Protein AF-A0A258V305-F1 (afdb_monomer_lite)

Sequence (104 aa):
MRKNSRLPNLHNFGIHLRIILIVNLFALMTAVLYSQQFSQLFRRFTELSTAVQPILIVSLLCLYGIYPWLNRLEYRLSLLVIVGIEMGITYLAFTTLSPYFSPD

Structure (mmCIF, N/CA/C/O backbone):
data_AF-A0A258V305-F1
#
_entry.id   AF-A0A258V305-F1
#
loop_
_atom_site.group_PDB
_atom_site.id
_atom_site.type_symbol
_atom_site.label_atom_id
_atom_site.label_alt_id
_atom_site.label_comp_id
_atom_site.label_asym_id
_atom_site.label_entity_id
_atom_site.label_seq_id
_atom_site.pdbx_PDB_ins_code
_atom_site.Cartn_x
_atom_site.Cartn_y
_atom_site.Cartn_z
_atom_site.occupancy
_atom_site.B_iso_or_equiv
_atom_site.auth_seq_id
_atom_site.auth_comp_id
_atom_site.auth_asym_id
_atom_site.auth_atom_id
_atom_site.pdbx_PDB_model_num
ATOM 1 N N . MET A 1 1 ? 5.183 20.562 -27.459 1.00 44.69 1 MET A N 1
ATOM 2 C CA . MET A 1 1 ? 4.278 19.941 -26.461 1.00 44.69 1 MET A CA 1
ATOM 3 C C . MET A 1 1 ? 5.119 19.096 -25.506 1.00 44.69 1 MET A C 1
ATOM 5 O O . MET A 1 1 ? 5.703 18.113 -25.946 1.00 44.69 1 MET A O 1
ATOM 9 N N . ARG A 1 2 ? 5.282 19.506 -24.238 1.00 41.03 2 ARG A N 1
ATOM 10 C CA . ARG A 1 2 ? 6.044 18.735 -23.236 1.00 41.03 2 ARG A CA 1
ATOM 11 C C . ARG A 1 2 ? 5.324 17.402 -22.993 1.00 41.03 2 ARG A C 1
ATOM 13 O O . ARG A 1 2 ? 4.260 17.391 -22.383 1.00 41.03 2 ARG A O 1
ATOM 20 N N . LYS A 1 3 ? 5.880 16.285 -23.479 1.00 46.75 3 LYS A N 1
ATOM 21 C CA . LYS A 1 3 ? 5.441 14.933 -23.096 1.00 46.75 3 LYS A CA 1
ATOM 22 C C . LYS A 1 3 ? 5.805 14.718 -21.623 1.00 46.75 3 LYS A C 1
ATOM 24 O O . LYS A 1 3 ? 6.865 14.193 -21.306 1.00 46.75 3 LYS A O 1
ATOM 29 N N . ASN A 1 4 ? 4.925 15.165 -20.732 1.00 49.84 4 ASN A N 1
ATOM 30 C CA . ASN A 1 4 ? 5.039 14.985 -19.284 1.00 49.84 4 ASN A CA 1
ATOM 31 C C . ASN A 1 4 ? 4.609 13.580 -18.817 1.00 49.84 4 ASN A C 1
ATOM 33 O O . ASN A 1 4 ? 4.486 13.351 -17.621 1.00 49.84 4 ASN A O 1
ATOM 37 N N . SER A 1 5 ? 4.421 12.620 -19.727 1.00 54.56 5 SER A N 1
ATOM 38 C CA . SER A 1 5 ? 4.070 11.225 -19.411 1.00 54.56 5 SER A CA 1
ATOM 39 C C . SER A 1 5 ? 5.265 10.404 -18.905 1.00 54.56 5 SER A C 1
ATOM 41 O O . SER A 1 5 ? 5.419 9.240 -19.265 1.00 54.56 5 SER A O 1
ATOM 43 N N . ARG A 1 6 ? 6.147 11.012 -18.106 1.00 59.19 6 ARG A N 1
ATOM 44 C CA . ARG A 1 6 ? 7.150 10.265 -17.344 1.00 59.19 6 ARG A CA 1
ATOM 45 C C . ARG A 1 6 ? 6.482 9.799 -16.061 1.00 59.19 6 ARG A C 1
ATOM 47 O O . ARG A 1 6 ? 5.802 10.588 -15.406 1.00 59.19 6 ARG A O 1
ATOM 54 N N . LEU A 1 7 ? 6.648 8.520 -15.738 1.00 59.78 7 LEU A N 1
ATOM 55 C CA . LEU A 1 7 ? 6.152 7.969 -14.483 1.00 59.78 7 LEU A CA 1
ATOM 56 C C . LEU A 1 7 ? 6.684 8.821 -13.320 1.00 59.78 7 LEU A C 1
ATOM 58 O O . LEU A 1 7 ? 7.853 9.227 -13.356 1.00 59.78 7 LEU A O 1
ATOM 62 N N . PRO A 1 8 ? 5.840 9.140 -12.323 1.00 59.75 8 PRO A N 1
ATOM 63 C CA . PRO A 1 8 ? 6.298 9.828 -11.127 1.00 59.75 8 PRO A CA 1
ATOM 64 C C . PRO A 1 8 ? 7.461 9.049 -10.518 1.00 59.75 8 PRO A C 1
ATOM 66 O O . PRO A 1 8 ? 7.434 7.821 -10.487 1.00 59.75 8 PRO A O 1
ATOM 69 N N . ASN A 1 9 ? 8.499 9.761 -10.073 1.00 65.19 9 ASN A N 1
ATOM 70 C CA . ASN A 1 9 ? 9.704 9.105 -9.598 1.00 65.19 9 ASN A CA 1
ATOM 71 C C . ASN A 1 9 ? 9.448 8.413 -8.260 1.00 65.19 9 ASN A C 1
ATOM 73 O O . ASN A 1 9 ? 9.547 9.057 -7.220 1.00 65.19 9 ASN A O 1
ATOM 77 N N . LEU A 1 10 ? 9.128 7.117 -8.292 1.00 64.62 10 LEU A N 1
ATOM 78 C CA . LEU A 1 10 ? 8.832 6.312 -7.105 1.00 64.62 10 LEU A CA 1
ATOM 79 C C . LEU A 1 10 ? 10.071 6.090 -6.235 1.00 64.62 10 LEU A C 1
ATOM 81 O O . LEU A 1 10 ? 9.957 5.444 -5.218 1.00 64.62 10 LEU A O 1
ATOM 85 N N . HIS A 1 11 ? 11.239 6.635 -6.583 1.00 66.00 11 HIS A N 1
ATOM 86 C CA . HIS A 1 11 ? 12.397 6.728 -5.691 1.00 66.00 11 HIS A CA 1
ATOM 87 C C . HIS A 1 11 ? 12.328 7.979 -4.788 1.00 66.00 11 HIS A C 1
ATOM 89 O O . HIS A 1 11 ? 13.077 8.112 -3.825 1.00 66.00 11 HIS A O 1
ATOM 95 N N . ASN A 1 12 ? 11.438 8.932 -5.089 1.00 72.25 12 ASN A N 1
ATOM 96 C CA . ASN A 1 12 ? 11.265 10.145 -4.301 1.00 72.25 12 ASN A CA 1
ATOM 97 C C . ASN A 1 12 ? 10.505 9.818 -3.008 1.00 72.25 12 ASN A C 1
ATOM 99 O O . ASN A 1 12 ? 9.311 9.508 -3.025 1.00 72.25 12 ASN A O 1
ATOM 103 N N . PHE A 1 13 ? 11.186 9.938 -1.870 1.00 68.12 13 PHE A N 1
ATOM 104 C CA . PHE A 1 13 ? 10.589 9.768 -0.543 1.00 68.12 13 PHE A CA 1
ATOM 105 C C . PHE A 1 13 ? 9.357 10.661 -0.313 1.00 68.12 13 PHE A C 1
ATOM 107 O O . PHE A 1 13 ? 8.422 10.250 0.366 1.00 68.12 13 PHE A O 1
ATOM 114 N N . GLY A 1 14 ? 9.283 11.834 -0.950 1.00 76.94 14 GLY A N 1
ATOM 115 C CA . GLY A 1 14 ? 8.107 12.705 -0.905 1.00 76.94 14 GLY A CA 1
ATOM 116 C C . GLY A 1 14 ? 6.856 12.106 -1.562 1.00 76.94 14 GLY A C 1
ATOM 117 O O . GLY A 1 14 ? 5.744 12.426 -1.148 1.00 76.94 14 GLY A O 1
ATOM 118 N N . ILE A 1 15 ? 7.005 11.214 -2.549 1.00 77.94 15 ILE A N 1
ATOM 119 C CA . ILE A 1 15 ? 5.870 10.495 -3.154 1.00 77.94 15 ILE A CA 1
ATOM 120 C C . ILE A 1 15 ? 5.362 9.418 -2.194 1.00 77.94 15 ILE A C 1
ATOM 122 O O . ILE A 1 15 ? 4.160 9.354 -1.947 1.00 77.94 15 ILE A O 1
ATOM 126 N N . HIS A 1 16 ? 6.265 8.654 -1.579 1.00 76.81 16 HIS A N 1
ATOM 127 C CA . HIS A 1 16 ? 5.915 7.674 -0.547 1.00 76.81 16 HIS A CA 1
ATOM 128 C C . HIS A 1 16 ? 5.201 8.331 0.635 1.00 76.81 16 HIS A C 1
ATOM 130 O O . HIS A 1 16 ? 4.163 7.844 1.069 1.00 76.81 16 HIS A O 1
ATOM 136 N N . LEU A 1 17 ? 5.702 9.479 1.104 1.00 79.38 17 LEU A N 1
ATOM 137 C CA . LEU A 1 17 ? 5.079 10.226 2.195 1.00 79.38 17 LEU A CA 1
ATOM 138 C C . LEU A 1 17 ? 3.647 10.647 1.848 1.00 79.38 17 LEU A C 1
ATOM 140 O O . LEU A 1 17 ? 2.748 10.494 2.670 1.00 79.38 17 LEU A O 1
ATOM 144 N N . ARG A 1 18 ? 3.412 11.142 0.626 1.00 84.69 18 ARG A N 1
ATOM 145 C CA . ARG A 1 18 ? 2.058 11.491 0.171 1.00 84.69 18 ARG A CA 1
ATOM 146 C C . ARG A 1 18 ? 1.138 10.277 0.158 1.00 84.69 18 ARG A C 1
ATOM 148 O O . ARG A 1 18 ? 0.012 10.396 0.624 1.00 84.69 18 ARG A O 1
ATOM 155 N N . ILE A 1 19 ? 1.609 9.129 -0.328 1.00 82.56 19 ILE A N 1
ATOM 156 C CA . ILE A 1 19 ? 0.821 7.890 -0.331 1.00 82.56 19 ILE A CA 1
ATOM 157 C C . ILE A 1 19 ? 0.476 7.483 1.107 1.00 82.56 19 ILE A C 1
ATOM 159 O O . ILE A 1 19 ? -0.694 7.279 1.417 1.00 82.56 19 ILE A O 1
ATOM 163 N N . ILE A 1 20 ? 1.463 7.455 2.005 1.00 83.25 20 ILE A N 1
ATOM 164 C CA . ILE A 1 20 ? 1.269 7.099 3.418 1.00 83.25 20 ILE A CA 1
ATOM 165 C C . ILE A 1 20 ? 0.263 8.039 4.092 1.00 83.25 20 ILE A C 1
ATOM 167 O O . ILE A 1 20 ? -0.626 7.571 4.804 1.00 83.25 20 ILE A O 1
ATOM 171 N N . LEU A 1 21 ? 0.369 9.351 3.864 1.00 85.06 21 LEU A N 1
ATOM 172 C CA . LEU A 1 21 ? -0.564 10.333 4.423 1.00 85.06 21 LEU A CA 1
ATOM 173 C C . LEU A 1 21 ? -1.983 10.148 3.884 1.00 85.06 21 LEU A C 1
ATOM 175 O O . LEU A 1 21 ? -2.930 10.165 4.665 1.00 85.06 21 LEU A O 1
ATOM 179 N N . ILE A 1 22 ? -2.134 9.944 2.572 1.00 86.94 22 ILE A N 1
ATOM 180 C CA . ILE A 1 22 ? -3.442 9.732 1.942 1.00 86.94 22 ILE A CA 1
ATOM 181 C C . ILE A 1 22 ? -4.104 8.477 2.513 1.00 86.94 22 ILE A C 1
ATOM 183 O O . ILE A 1 22 ? -5.265 8.533 2.911 1.00 86.94 22 ILE A O 1
ATOM 187 N N . VAL A 1 23 ? -3.382 7.358 2.610 1.00 84.56 23 VAL A N 1
ATOM 188 C CA . VAL A 1 23 ? -3.994 6.119 3.105 1.00 84.56 23 VAL A CA 1
ATOM 189 C C . VAL A 1 23 ? -4.302 6.191 4.601 1.00 84.56 23 VAL A C 1
ATOM 191 O O . VAL A 1 23 ? -5.366 5.740 5.017 1.00 84.56 23 VAL A O 1
ATOM 194 N N . ASN A 1 24 ? -3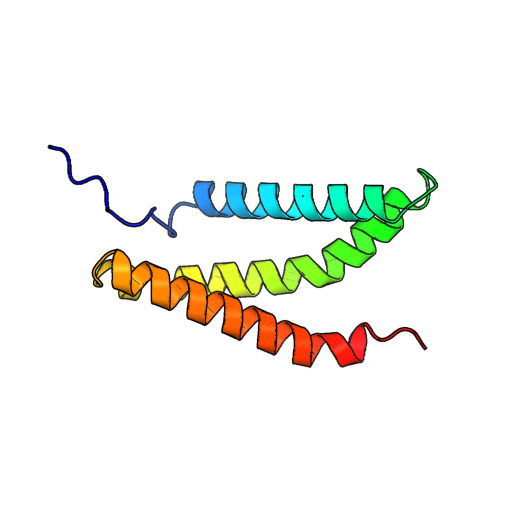.449 6.824 5.412 1.00 85.12 24 ASN A N 1
ATOM 195 C CA . ASN A 1 24 ? -3.781 7.064 6.820 1.00 85.12 24 ASN A CA 1
ATOM 196 C C . ASN A 1 24 ? -5.021 7.951 6.976 1.00 85.12 24 ASN A C 1
ATOM 198 O O . ASN A 1 24 ? -5.848 7.693 7.849 1.00 85.12 24 ASN A O 1
ATOM 202 N N . LEU A 1 25 ? -5.192 8.956 6.114 1.00 86.19 25 LEU A N 1
ATOM 203 C CA . LEU A 1 25 ? -6.392 9.787 6.115 1.00 86.19 25 LEU A CA 1
ATOM 204 C C . LEU A 1 25 ? -7.642 8.964 5.773 1.00 86.19 25 LEU A C 1
ATOM 206 O O . LEU A 1 25 ? -8.659 9.098 6.449 1.00 86.19 25 LEU A O 1
ATOM 210 N N . PHE A 1 26 ? -7.559 8.060 4.792 1.00 84.38 26 PHE A N 1
ATOM 211 C CA . PHE A 1 26 ? -8.651 7.133 4.480 1.00 84.38 26 PHE A CA 1
ATOM 212 C C . PHE A 1 26 ? -8.957 6.166 5.630 1.00 84.38 26 PHE A C 1
ATOM 214 O O . PHE A 1 26 ? -10.128 5.934 5.934 1.00 84.38 26 PHE A O 1
ATOM 221 N N . ALA A 1 27 ? -7.939 5.632 6.309 1.00 82.38 27 ALA A N 1
ATOM 222 C CA . ALA A 1 27 ? -8.130 4.788 7.488 1.00 82.38 27 ALA A CA 1
ATOM 223 C C . ALA A 1 27 ? -8.819 5.559 8.627 1.00 82.38 27 ALA A C 1
ATOM 225 O O . ALA A 1 27 ? -9.718 5.030 9.280 1.00 82.38 27 ALA A O 1
ATOM 226 N N . LEU A 1 28 ? -8.466 6.834 8.815 1.00 80.25 28 LEU A N 1
ATOM 227 C CA . LEU A 1 28 ? -9.118 7.722 9.775 1.00 80.25 28 LEU A CA 1
ATOM 228 C C . LEU A 1 28 ? -10.576 7.987 9.391 1.00 80.25 28 LEU A C 1
ATOM 230 O O . LEU A 1 28 ? -11.455 7.843 10.235 1.00 80.25 28 LEU A O 1
ATOM 234 N N . MET A 1 29 ? -10.857 8.298 8.123 1.00 83.88 29 MET A N 1
ATOM 235 C CA . MET A 1 29 ? -12.233 8.456 7.636 1.00 83.88 29 MET A CA 1
ATOM 236 C C . MET A 1 29 ? -13.051 7.175 7.836 1.00 83.88 29 MET A C 1
ATOM 238 O O . MET A 1 29 ? -14.197 7.243 8.265 1.00 83.88 29 MET A O 1
ATOM 242 N N . THR A 1 30 ? -12.455 6.007 7.595 1.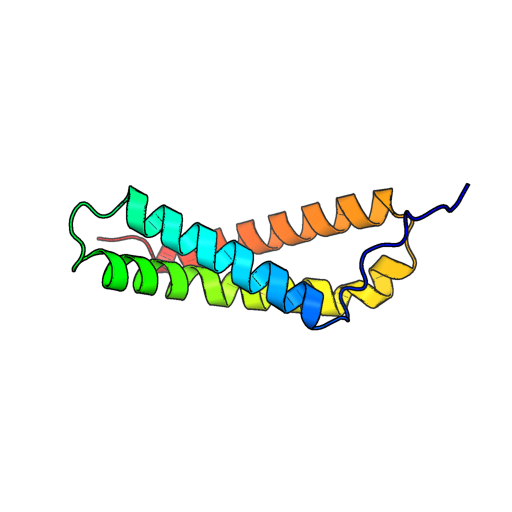00 81.94 30 THR A N 1
ATOM 243 C CA . THR A 1 30 ? -13.109 4.707 7.808 1.00 81.94 30 THR A CA 1
ATOM 244 C C . THR A 1 30 ? -13.432 4.490 9.284 1.00 81.94 30 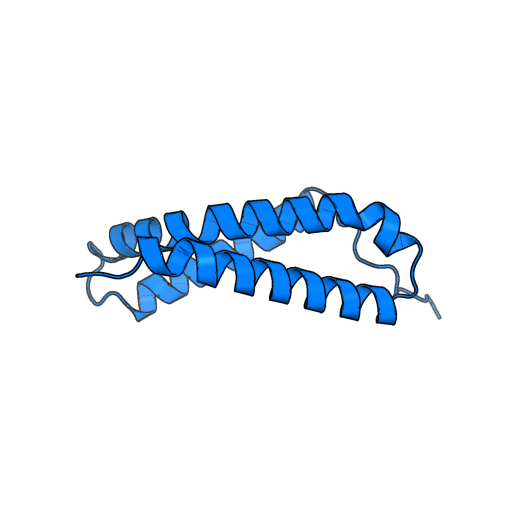THR A C 1
ATOM 246 O O . THR A 1 30 ? -14.554 4.118 9.616 1.00 81.94 30 THR A O 1
ATOM 249 N N . ALA A 1 31 ? -12.493 4.792 10.186 1.00 78.06 31 ALA A N 1
ATOM 250 C CA . ALA A 1 31 ? -12.729 4.726 11.626 1.00 78.06 31 ALA A CA 1
ATOM 251 C C . ALA A 1 31 ? -13.842 5.690 12.073 1.00 78.06 31 ALA A C 1
ATOM 253 O O . ALA A 1 31 ? -14.663 5.318 12.909 1.00 78.06 31 ALA A O 1
ATOM 254 N N . VAL A 1 32 ? -13.915 6.890 11.482 1.00 79.50 32 VAL A N 1
ATOM 255 C CA . VAL A 1 32 ? -14.993 7.861 11.733 1.00 79.50 32 VAL A CA 1
ATOM 256 C C . VAL A 1 32 ? -16.349 7.340 11.276 1.00 79.50 32 VAL A C 1
ATOM 258 O O . VAL A 1 32 ? -17.314 7.456 12.023 1.00 79.50 32 VAL A O 1
ATOM 261 N N . LEU A 1 33 ? -16.426 6.726 10.095 1.00 80.69 33 LEU A N 1
ATOM 262 C CA . LEU A 1 33 ? -17.673 6.149 9.586 1.00 80.69 33 LEU A CA 1
ATOM 263 C C . LEU A 1 33 ? -18.143 4.942 10.413 1.00 80.69 33 LEU A C 1
ATOM 265 O O . LEU A 1 33 ? -19.345 4.746 10.570 1.00 80.69 33 LEU A O 1
ATOM 269 N N . TYR A 1 34 ? -17.213 4.147 10.951 1.00 74.62 34 TYR A N 1
ATOM 270 C CA . TYR A 1 34 ? -17.532 2.945 11.729 1.00 74.62 34 TYR A CA 1
ATOM 271 C C . TYR A 1 34 ? -17.749 3.188 13.226 1.00 74.62 34 TYR A C 1
ATOM 273 O O . TYR A 1 34 ? -18.380 2.362 13.886 1.00 74.62 34 TYR A O 1
ATOM 281 N N . SER A 1 35 ? -17.229 4.274 13.800 1.00 71.44 35 SER A N 1
ATOM 282 C CA . SER A 1 35 ? -17.357 4.532 15.236 1.00 71.44 35 SER A CA 1
ATOM 283 C C . SER A 1 35 ? -18.457 5.555 15.528 1.00 71.44 35 SER A C 1
ATOM 285 O O . SER A 1 35 ? -18.469 6.647 14.967 1.00 71.44 35 SER A O 1
ATOM 287 N N . GLN A 1 36 ? -19.342 5.237 16.473 1.00 66.31 36 GLN A N 1
ATOM 288 C CA . GLN A 1 36 ? -20.364 6.177 16.950 1.00 66.31 36 GLN A CA 1
ATOM 289 C C . GLN A 1 36 ? -19.898 7.022 18.151 1.00 66.31 36 GLN A C 1
ATOM 291 O O . GLN A 1 36 ? -20.592 7.94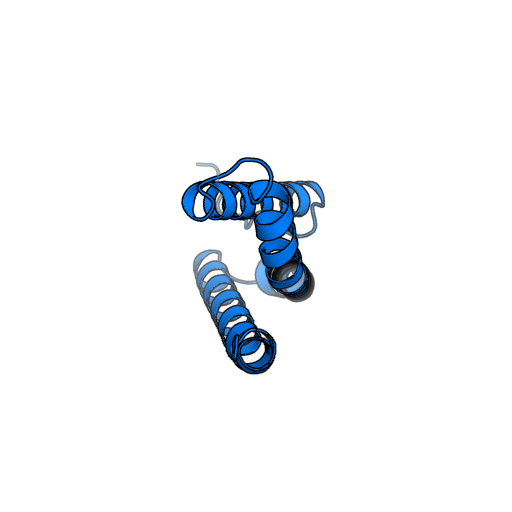5 18.569 1.00 66.31 36 GLN A O 1
ATOM 296 N N . GLN A 1 37 ? -18.725 6.722 18.723 1.00 70.75 37 GLN A N 1
ATOM 297 C CA . GLN A 1 37 ? -18.189 7.377 19.920 1.00 70.75 37 GLN A CA 1
ATOM 298 C C . GLN A 1 37 ? -16.714 7.749 19.745 1.00 70.75 37 GLN A C 1
ATOM 300 O O . GLN A 1 37 ? -15.900 6.926 19.328 1.00 70.75 37 GLN A O 1
ATOM 305 N N . PHE A 1 38 ? -16.349 8.963 20.172 1.00 65.94 38 PHE A N 1
ATOM 306 C CA . PHE A 1 38 ? -14.981 9.490 20.072 1.00 65.94 38 PHE A CA 1
ATOM 307 C C . PHE A 1 38 ? -13.922 8.638 20.792 1.00 65.94 38 PHE A C 1
ATOM 309 O O . PHE A 1 38 ? -12.778 8.590 20.349 1.00 65.94 38 PHE A O 1
ATOM 316 N N . SER A 1 39 ? -14.280 7.930 21.870 1.00 70.94 39 SER A N 1
ATOM 317 C CA . SER A 1 39 ? -13.342 7.026 22.557 1.00 70.94 39 SER A CA 1
ATOM 318 C C . SER A 1 39 ? -13.035 5.763 21.745 1.00 70.94 39 SER A C 1
ATOM 320 O O . SER A 1 39 ? -11.949 5.198 21.863 1.00 70.94 39 SER A O 1
ATOM 322 N N . GLN A 1 40 ? -13.965 5.335 20.887 1.00 73.50 40 GLN A N 1
ATOM 323 C CA . GLN A 1 40 ? -13.801 4.168 20.026 1.00 73.50 40 GLN A CA 1
ATOM 324 C C . GLN A 1 40 ? -13.050 4.511 18.734 1.00 73.50 40 GLN A C 1
ATOM 326 O O . GLN A 1 40 ? -12.433 3.617 18.159 1.00 73.50 40 GLN A O 1
ATOM 331 N N . LEU A 1 41 ? -13.033 5.786 18.314 1.00 73.56 41 LEU A N 1
ATOM 332 C CA . LEU A 1 41 ? -12.298 6.256 17.131 1.00 73.56 41 LEU A CA 1
ATOM 333 C C . LEU A 1 41 ? -10.832 5.834 17.157 1.00 73.56 41 LEU A C 1
ATOM 335 O O . LEU A 1 41 ? -10.372 5.179 16.232 1.00 73.56 41 LEU A O 1
ATOM 339 N N . PHE A 1 42 ? -10.097 6.185 18.217 1.00 75.50 42 PHE A N 1
ATOM 340 C CA . PHE A 1 42 ? -8.661 5.901 18.306 1.00 75.50 42 PHE A CA 1
ATOM 341 C C . PHE A 1 42 ? -8.367 4.402 18.344 1.00 75.50 42 PHE A C 1
ATOM 343 O O . PHE A 1 42 ? -7.395 3.949 17.740 1.00 75.50 42 PHE A O 1
ATOM 350 N N . ARG A 1 43 ? -9.228 3.625 19.011 1.00 78.19 43 ARG A N 1
ATOM 351 C CA . ARG A 1 43 ? -9.092 2.169 19.083 1.00 78.19 43 ARG A CA 1
ATOM 352 C C . ARG A 1 43 ? -9.345 1.524 17.721 1.00 78.19 43 ARG A C 1
ATOM 354 O O . ARG A 1 43 ? -8.496 0.777 17.252 1.00 78.19 43 ARG A O 1
ATOM 361 N N . ARG A 1 44 ? -10.445 1.880 17.049 1.00 76.88 44 ARG A N 1
ATOM 362 C CA . ARG A 1 44 ? -10.778 1.388 15.702 1.00 76.88 44 ARG A CA 1
ATOM 363 C C . ARG A 1 44 ? -9.781 1.852 14.647 1.00 76.88 44 ARG A C 1
ATOM 365 O O . ARG A 1 44 ? -9.414 1.072 13.778 1.00 76.88 44 ARG A O 1
ATOM 372 N N . PHE A 1 45 ? -9.302 3.089 14.745 1.00 77.12 45 PHE A N 1
ATOM 373 C CA . PHE A 1 45 ? -8.243 3.599 13.883 1.00 77.12 45 PHE A CA 1
ATOM 374 C C . PHE A 1 45 ? -6.957 2.797 14.059 1.00 77.12 45 PHE A C 1
ATOM 376 O O . PHE A 1 45 ? -6.379 2.381 13.065 1.00 77.12 45 PHE A O 1
ATOM 383 N N . THR A 1 46 ? -6.53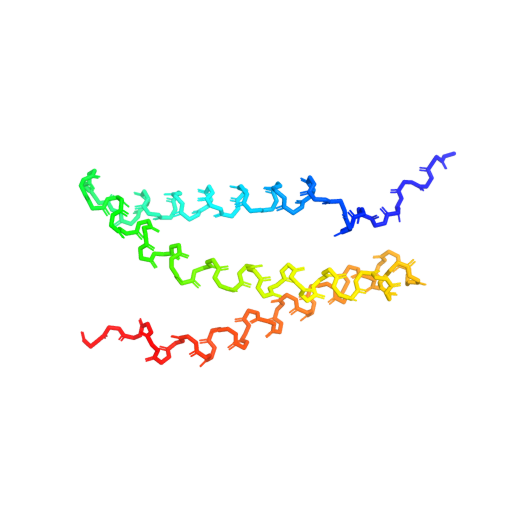5 2.535 15.299 1.00 80.00 46 THR A N 1
ATOM 384 C CA . THR A 1 46 ? -5.343 1.720 15.569 1.00 80.00 46 THR A CA 1
ATOM 385 C C . THR A 1 46 ? -5.519 0.298 15.045 1.00 80.00 46 THR A C 1
ATOM 387 O O . THR A 1 46 ? -4.650 -0.168 14.324 1.00 80.00 46 THR A O 1
ATOM 390 N N . GLU A 1 47 ? -6.657 -0.354 15.310 1.00 80.19 47 GLU A N 1
ATOM 391 C CA . GLU A 1 47 ? -6.968 -1.700 14.795 1.00 80.19 47 GLU A CA 1
ATOM 392 C C . GLU A 1 47 ? -6.890 -1.758 13.258 1.00 80.19 47 GLU A C 1
ATOM 394 O O . GLU A 1 47 ? -6.228 -2.634 12.699 1.00 80.19 47 GLU A O 1
ATOM 399 N N . LEU A 1 48 ? -7.496 -0.784 12.568 1.00 78.25 48 LEU A N 1
ATOM 400 C CA . LEU A 1 48 ? -7.429 -0.673 11.109 1.00 78.25 48 LEU A CA 1
ATOM 401 C C . LEU A 1 48 ? -6.005 -0.382 10.622 1.00 78.25 48 LEU A C 1
ATOM 403 O O . LEU A 1 48 ? -5.545 -0.983 9.655 1.00 78.25 48 LEU A O 1
ATOM 407 N N . SER A 1 49 ? -5.283 0.519 11.287 1.00 78.94 49 SER A N 1
ATOM 408 C CA . SER A 1 49 ? -3.924 0.897 10.895 1.00 78.94 49 SER A CA 1
ATOM 409 C C . SER A 1 49 ? -2.940 -0.259 11.100 1.00 78.94 49 SER A C 1
ATOM 411 O O . SER A 1 49 ? -2.088 -0.479 10.247 1.00 78.94 49 SER A O 1
ATOM 413 N N . THR A 1 50 ? -3.096 -1.064 12.156 1.00 81.31 50 THR A N 1
ATOM 414 C CA . THR A 1 50 ? -2.297 -2.277 12.386 1.00 81.31 50 THR A CA 1
ATOM 415 C C . THR A 1 50 ? -2.461 -3.296 11.255 1.00 81.31 50 THR A C 1
ATOM 417 O O . THR A 1 50 ? -1.488 -3.949 10.891 1.00 81.31 50 THR A O 1
ATOM 420 N N . ALA A 1 51 ? -3.652 -3.400 10.658 1.00 78.44 51 ALA A N 1
ATOM 421 C CA . ALA A 1 51 ? -3.894 -4.260 9.498 1.00 78.44 51 ALA A CA 1
ATOM 422 C C . ALA A 1 51 ? -3.340 -3.659 8.195 1.00 78.44 51 ALA A C 1
ATOM 424 O O . ALA A 1 51 ? -2.719 -4.344 7.386 1.00 78.44 51 ALA A O 1
ATOM 425 N N . VAL A 1 52 ? -3.575 -2.362 7.984 1.00 79.00 52 VAL A N 1
ATOM 426 C CA . VAL A 1 52 ? -3.337 -1.680 6.703 1.00 79.00 52 VAL A CA 1
ATOM 427 C C . VAL A 1 52 ? -1.873 -1.271 6.519 1.00 79.00 52 VAL A C 1
ATOM 429 O O . VAL A 1 52 ? -1.341 -1.386 5.416 1.00 79.00 52 VAL A O 1
ATOM 432 N N . GLN A 1 53 ? -1.187 -0.818 7.572 1.00 80.19 53 GLN A N 1
ATOM 433 C CA . GLN A 1 53 ? 0.218 -0.396 7.504 1.00 80.19 53 GLN A CA 1
ATOM 434 C C . GLN A 1 53 ? 1.179 -1.466 6.961 1.00 80.19 53 GLN A C 1
ATOM 436 O O . GLN A 1 53 ? 1.967 -1.117 6.081 1.00 80.19 53 GLN A O 1
ATOM 441 N N . PRO A 1 54 ? 1.156 -2.740 7.406 1.00 79.94 54 PRO A N 1
ATOM 442 C CA . PRO A 1 54 ? 2.066 -3.745 6.861 1.00 79.94 54 PRO A CA 1
ATOM 443 C C . PRO A 1 54 ? 1.819 -3.984 5.367 1.00 79.94 54 PRO A C 1
ATOM 445 O O . PRO A 1 54 ? 2.777 -4.081 4.604 1.00 79.94 54 PRO A O 1
ATOM 448 N N . ILE A 1 55 ? 0.556 -3.979 4.926 1.00 81.38 55 ILE A N 1
ATOM 449 C CA . ILE A 1 55 ? 0.193 -4.107 3.506 1.00 81.38 55 ILE A CA 1
ATOM 450 C C . ILE A 1 55 ? 0.751 -2.927 2.710 1.00 81.38 55 ILE A C 1
ATOM 452 O O . ILE A 1 55 ? 1.387 -3.123 1.677 1.00 81.38 55 ILE A O 1
ATOM 456 N N . LEU A 1 56 ? 0.572 -1.702 3.214 1.00 81.88 56 LEU A N 1
ATOM 457 C CA . LEU A 1 56 ? 1.090 -0.497 2.569 1.00 81.88 56 LEU A CA 1
ATOM 458 C C . LEU A 1 56 ? 2.605 -0.497 2.448 1.00 81.88 56 LEU A C 1
ATOM 460 O O . LEU A 1 56 ? 3.123 -0.120 1.401 1.00 81.88 56 LEU A O 1
ATOM 464 N N . ILE A 1 57 ? 3.311 -0.903 3.504 1.00 82.56 57 ILE A N 1
ATOM 465 C CA . ILE A 1 57 ? 4.774 -0.963 3.507 1.00 82.56 57 ILE A CA 1
ATOM 466 C C . ILE A 1 57 ? 5.254 -1.993 2.483 1.00 82.56 57 ILE A C 1
ATOM 468 O O . ILE A 1 57 ? 6.153 -1.687 1.702 1.00 82.56 57 ILE A O 1
ATOM 472 N N . VAL A 1 58 ? 4.637 -3.179 2.438 1.00 82.69 58 VAL A N 1
ATOM 473 C CA . VAL A 1 58 ? 4.965 -4.217 1.448 1.00 82.69 58 VAL A CA 1
ATOM 474 C C . VAL A 1 58 ? 4.684 -3.727 0.027 1.00 82.69 58 VAL A C 1
ATOM 476 O O . VAL A 1 58 ? 5.529 -3.914 -0.849 1.00 82.69 58 VAL A O 1
ATOM 479 N N . SER A 1 59 ? 3.554 -3.050 -0.197 1.00 81.00 59 SER A N 1
ATOM 480 C CA . SER A 1 59 ? 3.202 -2.511 -1.514 1.00 81.00 59 SER A CA 1
ATOM 481 C C . SER A 1 59 ? 4.185 -1.440 -1.976 1.00 81.00 59 SER A C 1
ATOM 483 O O . SER A 1 59 ? 4.760 -1.546 -3.059 1.00 81.00 59 SER A O 1
ATOM 485 N N . LEU A 1 60 ? 4.491 -0.466 -1.109 1.00 82.06 60 LEU A N 1
ATOM 486 C CA . LEU A 1 60 ? 5.502 0.558 -1.378 1.00 82.06 60 LEU A CA 1
ATOM 487 C C . LEU A 1 60 ? 6.872 -0.060 -1.665 1.00 82.06 60 LEU A C 1
ATOM 489 O O . LEU A 1 60 ? 7.537 0.368 -2.602 1.00 82.06 60 LEU A O 1
ATOM 493 N N . LEU A 1 61 ? 7.296 -1.058 -0.885 1.00 82.69 61 LEU A N 1
ATOM 494 C CA . LEU A 1 61 ? 8.595 -1.708 -1.052 1.00 82.69 61 LEU A CA 1
ATOM 495 C C . LEU A 1 61 ? 8.675 -2.477 -2.377 1.00 82.69 61 LEU A C 1
ATOM 497 O O . LEU A 1 61 ? 9.678 -2.388 -3.087 1.00 82.69 61 LEU A O 1
ATOM 501 N N . CYS A 1 62 ? 7.613 -3.201 -2.730 1.00 80.94 62 CYS A N 1
ATOM 502 C CA . CYS A 1 62 ? 7.527 -3.928 -3.990 1.00 80.94 62 CYS A CA 1
ATOM 503 C C . CYS A 1 62 ? 7.553 -2.957 -5.177 1.00 80.94 62 CYS A C 1
ATOM 505 O O . CYS A 1 62 ? 8.353 -3.107 -6.103 1.00 80.94 62 CYS A O 1
ATOM 507 N N . LEU A 1 63 ? 6.747 -1.899 -5.101 1.00 78.69 63 LEU A N 1
ATOM 508 C CA . LEU A 1 63 ? 6.669 -0.862 -6.118 1.00 78.69 63 LEU A CA 1
ATOM 509 C C . LEU A 1 63 ? 7.997 -0.105 -6.274 1.00 78.69 63 LEU A C 1
ATOM 511 O O . LEU A 1 63 ? 8.427 0.166 -7.396 1.00 78.69 63 LEU A O 1
ATOM 515 N N . TYR A 1 64 ? 8.684 0.175 -5.166 1.00 79.06 64 TYR A N 1
ATOM 516 C CA . TYR A 1 64 ? 10.022 0.763 -5.143 1.00 79.06 64 TYR A CA 1
ATOM 517 C C . TYR A 1 64 ? 11.065 -0.148 -5.802 1.00 79.06 64 TYR A C 1
ATOM 519 O O . TYR A 1 64 ? 11.854 0.311 -6.628 1.00 79.06 64 TYR A O 1
ATOM 527 N N . GLY A 1 65 ? 11.053 -1.447 -5.489 1.00 78.06 65 GLY A N 1
ATOM 528 C CA . GLY A 1 65 ? 11.971 -2.424 -6.081 1.00 78.06 65 GLY A CA 1
ATOM 529 C C . GLY A 1 65 ? 11.745 -2.631 -7.581 1.00 78.06 65 GLY A C 1
ATOM 530 O O . GLY A 1 65 ? 12.698 -2.820 -8.337 1.00 78.06 65 GLY A O 1
ATOM 531 N N . ILE A 1 66 ? 10.492 -2.539 -8.030 1.00 77.06 66 ILE A N 1
ATOM 532 C CA . ILE A 1 66 ? 10.101 -2.728 -9.434 1.00 77.06 66 ILE A CA 1
ATOM 533 C C . ILE A 1 66 ? 10.240 -1.429 -10.241 1.00 77.06 66 ILE A C 1
ATOM 535 O O . ILE A 1 66 ? 10.402 -1.476 -11.460 1.00 77.06 66 ILE A O 1
ATOM 539 N N . TYR A 1 67 ? 10.280 -0.265 -9.587 1.00 73.88 67 TYR A N 1
ATOM 540 C CA . TYR A 1 67 ? 10.457 1.045 -10.217 1.00 73.88 67 TYR A CA 1
ATOM 541 C C . TYR A 1 67 ? 11.599 1.148 -11.257 1.00 73.88 67 TYR A C 1
ATOM 543 O O . TYR A 1 67 ? 11.338 1.662 -12.349 1.00 73.88 67 TYR A O 1
ATOM 551 N N . PRO A 1 68 ? 12.842 0.664 -11.021 1.00 75.00 68 PRO A N 1
ATOM 552 C CA . PRO A 1 68 ? 13.902 0.707 -12.037 1.00 75.00 68 PRO A CA 1
ATOM 553 C C . PRO A 1 68 ? 13.573 -0.108 -13.296 1.00 75.00 68 PRO A C 1
ATOM 555 O O . PRO A 1 68 ? 13.994 0.265 -14.393 1.00 75.00 68 PRO A O 1
ATOM 558 N N . TRP A 1 69 ? 12.806 -1.191 -13.154 1.00 71.56 69 TRP A N 1
ATOM 559 C CA . TRP A 1 69 ? 12.281 -1.980 -14.270 1.00 71.56 69 TRP A CA 1
ATOM 560 C C . TRP A 1 69 ? 11.138 -1.245 -14.974 1.00 71.56 69 TRP A C 1
ATOM 562 O O . TRP A 1 69 ? 11.101 -1.146 -16.199 1.00 71.56 69 TRP A O 1
ATOM 572 N N . LEU A 1 70 ? 10.250 -0.643 -14.190 1.00 69.38 70 LEU A N 1
ATOM 573 C CA . LEU A 1 70 ? 9.060 0.054 -14.652 1.00 69.38 70 LEU A CA 1
ATOM 574 C C . LEU A 1 70 ? 9.363 1.346 -15.425 1.00 69.38 70 LEU A C 1
ATOM 576 O O . LEU A 1 70 ? 8.621 1.725 -16.329 1.00 69.38 70 LEU A O 1
ATOM 580 N N . ASN A 1 71 ? 10.473 2.006 -15.097 1.00 73.38 71 ASN A N 1
ATOM 581 C CA . ASN A 1 71 ? 10.951 3.202 -15.787 1.00 73.38 71 ASN A CA 1
ATOM 582 C C . ASN A 1 71 ? 11.523 2.902 -17.189 1.00 73.38 71 ASN A C 1
ATOM 584 O O . ASN A 1 71 ? 11.753 3.824 -17.969 1.00 73.38 71 ASN A O 1
ATOM 588 N N . ARG A 1 72 ? 11.765 1.624 -17.521 1.00 73.00 72 ARG A N 1
ATOM 589 C CA . ARG A 1 72 ? 12.170 1.192 -18.870 1.00 73.00 72 ARG A CA 1
ATOM 590 C C . ARG A 1 72 ? 10.981 0.909 -19.794 1.00 73.00 72 ARG A C 1
ATOM 592 O O . ARG A 1 72 ? 11.180 0.780 -20.997 1.00 73.00 72 ARG A O 1
ATOM 599 N N . LEU A 1 73 ? 9.773 0.800 -19.243 1.00 69.69 73 LEU A N 1
ATOM 600 C CA . LEU A 1 73 ? 8.543 0.471 -19.963 1.00 69.69 73 LEU A CA 1
ATOM 601 C C . LEU A 1 73 ? 7.777 1.737 -20.376 1.00 69.69 73 LEU A C 1
ATOM 603 O O . LEU A 1 73 ? 7.916 2.807 -19.779 1.00 69.69 73 LEU A O 1
ATOM 607 N N . GLU A 1 74 ? 6.948 1.620 -21.416 1.00 77.38 74 GLU A N 1
ATOM 608 C CA . GLU A 1 74 ? 6.042 2.697 -21.812 1.00 77.38 74 GLU A CA 1
ATOM 609 C C . GLU A 1 74 ? 5.021 2.986 -20.702 1.00 77.38 74 GLU A C 1
ATOM 611 O O . GLU A 1 74 ? 4.500 2.071 -20.070 1.00 77.38 74 GLU A O 1
ATOM 616 N N . TYR A 1 75 ? 4.654 4.258 -20.523 1.00 73.06 75 TYR A N 1
ATOM 617 C CA . TYR A 1 75 ? 3.753 4.724 -19.457 1.00 73.06 75 TYR A CA 1
ATOM 618 C C . TYR A 1 75 ? 2.473 3.880 -19.288 1.00 73.06 75 TYR A C 1
ATOM 620 O O . TYR A 1 75 ? 2.051 3.614 -18.165 1.00 73.06 75 TYR A O 1
ATOM 628 N N . ARG A 1 76 ? 1.866 3.435 -20.398 1.00 77.12 76 ARG A N 1
ATOM 629 C CA . ARG A 1 76 ? 0.644 2.611 -20.390 1.00 77.12 76 ARG A CA 1
ATOM 630 C C . ARG A 1 76 ? 0.880 1.202 -19.841 1.00 77.12 76 ARG A C 1
ATOM 632 O O . ARG A 1 76 ? 0.073 0.720 -19.054 1.00 77.12 76 ARG A O 1
ATOM 639 N N . LEU A 1 77 ? 1.981 0.567 -20.243 1.00 79.94 77 LEU A N 1
ATOM 640 C CA . LEU A 1 77 ? 2.391 -0.751 -19.753 1.00 79.94 77 LEU A CA 1
ATOM 641 C C . LEU A 1 77 ? 2.746 -0.680 -18.270 1.00 79.94 77 LEU A C 1
ATOM 643 O O . LEU A 1 77 ? 2.276 -1.493 -17.483 1.00 79.94 77 LEU A O 1
ATOM 647 N N . SER A 1 78 ? 3.494 0.347 -17.878 1.00 76.75 78 SER A N 1
ATOM 648 C CA . SER A 1 78 ? 3.855 0.586 -16.486 1.00 76.75 78 SER A CA 1
ATOM 649 C C . SER A 1 78 ? 2.633 0.775 -15.590 1.00 76.75 78 SER A C 1
ATOM 651 O O . SER A 1 78 ? 2.589 0.203 -14.509 1.00 76.75 78 SER A O 1
ATOM 653 N N . LEU A 1 79 ? 1.613 1.512 -16.046 1.00 80.94 79 LEU A N 1
ATOM 654 C CA . LEU A 1 79 ? 0.358 1.671 -15.307 1.00 80.94 79 LEU A CA 1
ATOM 655 C C . LEU A 1 79 ? -0.356 0.326 -15.096 1.00 80.94 79 LEU A C 1
ATOM 657 O O . LEU A 1 79 ? -0.757 0.024 -13.976 1.00 80.94 79 LEU A O 1
ATOM 661 N N . LEU A 1 80 ? -0.488 -0.487 -16.150 1.00 84.62 80 LEU A N 1
ATOM 662 C CA . LEU A 1 80 ? -1.114 -1.812 -16.062 1.00 84.62 80 LEU A CA 1
ATOM 663 C C . LEU A 1 80 ? -0.361 -2.739 -15.105 1.00 84.62 80 LEU A C 1
ATOM 665 O O . LEU A 1 80 ? -0.985 -3.437 -14.311 1.00 84.62 80 LEU A O 1
ATOM 669 N N . VAL A 1 81 ? 0.971 -2.716 -15.150 1.00 83.38 81 VAL A N 1
ATOM 670 C CA . VAL A 1 81 ? 1.821 -3.518 -14.265 1.00 83.38 81 VAL A CA 1
ATOM 671 C C . VAL A 1 81 ? 1.677 -3.073 -12.810 1.00 83.38 81 VAL A C 1
ATOM 673 O O . VAL A 1 81 ? 1.520 -3.931 -11.950 1.00 83.38 81 VAL A O 1
ATOM 676 N N . ILE A 1 82 ? 1.653 -1.763 -12.526 1.00 83.19 82 ILE A N 1
ATOM 677 C CA . ILE A 1 82 ? 1.405 -1.250 -11.164 1.00 83.19 82 ILE A CA 1
ATOM 678 C C . ILE A 1 82 ? 0.059 -1.750 -10.653 1.00 83.19 82 ILE A C 1
ATOM 680 O O . ILE A 1 82 ? -0.004 -2.317 -9.570 1.00 83.19 82 ILE A O 1
ATOM 684 N N . VAL A 1 83 ? -1.006 -1.573 -11.438 1.00 84.88 83 VAL A N 1
ATOM 685 C CA . VAL A 1 83 ? -2.352 -2.004 -11.041 1.00 84.88 83 VAL A CA 1
ATOM 686 C C . VAL A 1 83 ? -2.388 -3.512 -10.792 1.00 84.88 83 VAL A C 1
ATOM 688 O O . VAL A 1 83 ? -2.939 -3.945 -9.786 1.00 84.88 83 VAL A O 1
ATOM 691 N N . GLY A 1 84 ? -1.761 -4.311 -11.660 1.00 87.81 84 GLY A N 1
ATOM 692 C CA . GLY A 1 84 ? -1.684 -5.762 -11.492 1.00 87.81 84 GLY A CA 1
ATOM 693 C C . GLY A 1 84 ? -0.909 -6.186 -10.241 1.00 87.81 84 GLY A C 1
ATOM 694 O O . GLY A 1 84 ? -1.353 -7.082 -9.526 1.00 87.81 84 GLY A O 1
ATOM 695 N N . ILE A 1 85 ? 0.212 -5.523 -9.943 1.00 84.69 85 ILE A N 1
ATOM 696 C CA . ILE A 1 85 ? 1.009 -5.779 -8.737 1.00 84.69 85 ILE A CA 1
ATOM 697 C C . ILE A 1 85 ? 0.221 -5.394 -7.487 1.00 84.69 85 ILE A C 1
ATOM 699 O O . ILE A 1 85 ? 0.096 -6.218 -6.591 1.00 84.69 85 ILE A O 1
ATOM 703 N N . GLU A 1 86 ? -0.355 -4.192 -7.432 1.00 84.94 86 GLU A N 1
ATOM 704 C CA . GLU A 1 86 ? -1.157 -3.730 -6.289 1.00 84.94 86 GLU A CA 1
ATOM 705 C C . GLU A 1 86 ? -2.363 -4.647 -6.050 1.00 84.94 86 GLU A C 1
ATOM 707 O O . GLU A 1 86 ? -2.645 -5.011 -4.909 1.00 84.94 86 GLU A O 1
ATOM 712 N N . MET A 1 87 ? -3.045 -5.089 -7.113 1.00 85.31 87 MET A N 1
ATOM 713 C CA . MET A 1 87 ? -4.123 -6.077 -7.006 1.00 85.31 87 MET A CA 1
ATOM 714 C C . MET A 1 87 ? -3.610 -7.416 -6.476 1.00 85.31 87 MET A C 1
ATOM 716 O O . MET A 1 87 ? -4.230 -7.988 -5.586 1.00 85.31 87 MET A O 1
ATOM 720 N N . GLY A 1 88 ? -2.476 -7.906 -6.982 1.00 86.94 88 GLY A N 1
ATOM 721 C CA . GLY A 1 88 ? -1.866 -9.158 -6.534 1.00 86.94 88 GLY A CA 1
ATOM 722 C C . GLY A 1 88 ? -1.414 -9.112 -5.074 1.00 86.94 88 GLY A C 1
ATOM 723 O O . GLY A 1 88 ? -1.699 -10.036 -4.316 1.00 86.94 88 GLY A O 1
ATOM 724 N N . ILE A 1 89 ? -0.773 -8.018 -4.656 1.00 83.38 89 ILE A N 1
ATOM 725 C CA . ILE A 1 89 ? -0.355 -7.779 -3.270 1.00 83.38 89 ILE A CA 1
ATOM 726 C C . ILE A 1 89 ? -1.577 -7.661 -2.373 1.00 83.38 89 ILE A C 1
ATOM 728 O O . ILE A 1 89 ? -1.599 -8.283 -1.320 1.00 83.38 89 ILE A O 1
ATOM 732 N N . THR A 1 90 ? -2.606 -6.921 -2.789 1.00 81.62 90 THR A N 1
ATOM 733 C CA . THR A 1 90 ? -3.847 -6.785 -2.017 1.00 81.62 90 THR A CA 1
ATOM 734 C C . THR A 1 90 ? -4.557 -8.127 -1.884 1.00 81.62 90 THR A C 1
ATOM 736 O O . THR A 1 90 ? -5.012 -8.463 -0.797 1.00 81.62 90 THR A O 1
ATOM 739 N N . TYR A 1 91 ? -4.620 -8.921 -2.955 1.00 84.75 91 TYR A N 1
ATOM 740 C CA . TYR A 1 91 ? -5.214 -10.254 -2.929 1.00 84.75 91 TYR A CA 1
ATOM 741 C C . TYR A 1 91 ? -4.448 -11.187 -1.988 1.00 84.75 91 TYR A C 1
ATOM 743 O O . TYR A 1 91 ? -5.056 -11.783 -1.106 1.00 84.75 91 TYR A O 1
ATOM 751 N N . LEU A 1 92 ? -3.119 -11.255 -2.114 1.00 83.88 92 LEU A N 1
ATOM 752 C CA . LEU A 1 92 ? -2.268 -12.051 -1.226 1.00 83.88 92 LEU A CA 1
ATOM 753 C C . LEU A 1 92 ? -2.357 -11.574 0.223 1.00 83.88 92 LEU A C 1
ATOM 755 O O . LEU A 1 92 ? -2.461 -12.382 1.141 1.00 83.88 92 LEU A O 1
ATOM 759 N N . ALA A 1 93 ? -2.345 -10.263 0.447 1.00 80.25 93 ALA A N 1
ATOM 760 C CA . ALA A 1 93 ? -2.529 -9.687 1.765 1.00 80.25 93 ALA A CA 1
ATOM 761 C C . ALA A 1 93 ? -3.887 -10.086 2.335 1.00 80.25 93 ALA A C 1
ATOM 763 O O . ALA A 1 93 ? -3.937 -10.552 3.464 1.00 80.25 93 ALA A O 1
ATOM 764 N N . PHE A 1 94 ? -4.964 -9.989 1.554 1.00 75.75 94 PHE A N 1
ATOM 765 C CA . PHE A 1 94 ? -6.297 -10.392 1.981 1.00 75.75 94 PHE A CA 1
ATOM 766 C C . PHE A 1 94 ? -6.355 -11.883 2.311 1.00 75.75 94 PHE A C 1
ATOM 768 O O . PHE A 1 94 ? -6.828 -12.226 3.384 1.00 75.75 94 PHE A O 1
ATOM 775 N N . THR A 1 95 ? -5.808 -12.765 1.469 1.00 78.81 95 THR A N 1
ATOM 776 C CA . THR A 1 95 ? -5.804 -14.212 1.748 1.00 78.81 95 THR A CA 1
ATOM 777 C C . THR A 1 95 ? -4.971 -14.577 2.972 1.00 78.81 95 THR A C 1
ATOM 779 O O . THR A 1 95 ? -5.264 -15.559 3.646 1.00 78.81 95 THR A O 1
ATOM 782 N N . THR A 1 96 ? -3.913 -13.811 3.250 1.00 75.94 96 THR A N 1
ATOM 783 C CA . THR A 1 96 ? -3.001 -14.087 4.366 1.00 75.94 96 THR A CA 1
ATOM 784 C C . THR A 1 96 ? -3.466 -13.430 5.662 1.00 75.94 96 THR A C 1
ATOM 786 O O . THR A 1 96 ? -3.223 -13.997 6.716 1.00 75.94 96 THR A O 1
ATOM 789 N N . LEU A 1 97 ? -4.140 -12.270 5.613 1.00 69.31 97 LEU A N 1
ATOM 790 C CA . LEU A 1 97 ? -4.688 -11.565 6.783 1.00 69.31 97 LEU A CA 1
ATOM 791 C C . LEU A 1 97 ? -6.113 -11.989 7.138 1.00 69.31 97 LEU A C 1
ATOM 793 O O . LEU A 1 97 ? -6.459 -11.913 8.315 1.00 69.31 97 LEU A O 1
ATOM 797 N N . SER A 1 98 ? -6.935 -12.440 6.184 1.00 65.62 98 SER A N 1
ATOM 798 C CA . SER A 1 98 ? -8.296 -12.918 6.470 1.00 65.62 98 SER A CA 1
ATOM 799 C C . SER A 1 98 ? -8.363 -13.979 7.578 1.00 65.62 98 SER A C 1
ATOM 801 O O . SER A 1 98 ? -9.294 -13.903 8.380 1.00 65.62 98 SER A O 1
ATOM 803 N N . PRO A 1 99 ? -7.400 -14.918 7.717 1.00 65.62 99 PRO A N 1
ATOM 804 C CA . PRO A 1 99 ? -7.400 -15.875 8.820 1.00 65.62 99 PRO A CA 1
ATOM 805 C C . PRO A 1 99 ? -7.130 -15.222 10.182 1.00 65.62 99 PRO A C 1
ATOM 807 O O . PRO A 1 99 ? -7.591 -15.730 11.194 1.00 65.62 99 PRO A O 1
ATOM 810 N N . TYR A 1 100 ? -6.396 -14.106 10.225 1.00 62.47 100 TYR A N 1
ATOM 811 C CA . TYR A 1 100 ? -6.016 -13.427 11.472 1.00 62.47 100 TYR A CA 1
ATOM 812 C C . TYR A 1 100 ? -6.999 -12.326 11.892 1.00 62.47 100 TYR A C 1
ATOM 814 O O . TYR A 1 100 ? -7.018 -11.943 13.057 1.00 62.47 100 TYR A O 1
ATOM 822 N N . PHE A 1 101 ? -7.798 -11.807 10.954 1.00 59.62 101 PHE A N 1
ATOM 823 C CA . PHE A 1 101 ? -8.789 -10.750 11.189 1.00 59.62 101 PHE A CA 1
ATOM 824 C C . PHE A 1 101 ? -10.238 -11.250 11.206 1.00 59.62 101 PHE A C 1
ATOM 826 O O . PHE A 1 101 ? -11.146 -10.425 11.261 1.00 59.62 101 PHE A O 1
ATOM 833 N N . SER A 1 102 ? -10.468 -12.566 11.165 1.00 48.59 102 SER A N 1
ATOM 834 C CA . SER A 1 102 ? -11.792 -13.146 11.413 1.00 48.59 102 SER A CA 1
ATOM 835 C C . SER A 1 102 ? -12.113 -13.008 12.908 1.00 48.59 102 SER A C 1
ATOM 837 O O . SER A 1 102 ? -11.417 -13.626 13.7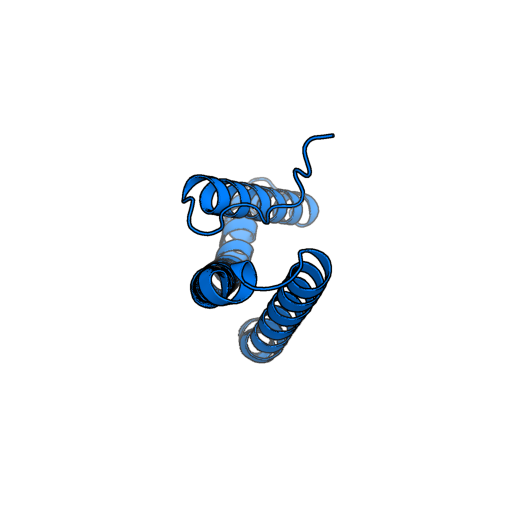13 1.00 48.59 102 SER A O 1
ATOM 839 N N . PRO A 1 103 ? -13.089 -12.172 13.312 1.00 46.66 103 PRO A N 1
ATOM 840 C CA . PRO A 1 103 ? -13.584 -12.204 14.678 1.00 46.66 103 PRO A CA 1
ATOM 841 C C . PRO A 1 103 ? -14.401 -13.491 14.853 1.00 46.66 103 PRO A C 1
ATOM 843 O O . PRO A 1 103 ? -15.305 -13.742 14.053 1.00 46.66 103 PRO A O 1
ATOM 846 N N . ASP A 1 104 ? -14.055 -14.295 15.859 1.00 46.28 104 ASP A N 1
ATOM 847 C CA . ASP A 1 104 ? -14.959 -15.316 16.408 1.00 46.28 104 ASP A CA 1
ATOM 848 C C . ASP A 1 104 ? -16.262 -14.672 16.925 1.00 46.28 104 ASP A C 1
ATOM 850 O O . ASP A 1 104 ? -16.196 -13.538 17.471 1.00 46.28 104 ASP A O 1
#

Radius of gyration: 16.68 Å; chains: 1; bounding box: 34×36×49 Å

Foldseek 3Di:
DPPPLQPDQLVDVVVLVVVVVVVLVVLLVVLVVPDPDPVSSVVSSVVSCVLVVVLSVVLSVVCNVCRVVLSVDGSVVSVVVNVVSNVVSVVVSCVVCVVVPDDD

Secondary structure (DSSP, 8-state):
-----PPP-TT-HHHHHHHHHHHHHHHHHHHHHH-SSHHHHHHHHHHHHHHHHHHHHHHHHHHHHHHHHHTTS-HHHHHHHHHHHHHHHHHHHHHHHTTTS---

pLDDT: mean 74.97, std 10.45, range [41.03, 87.81]